Protein AF-A0A929HZC6-F1 (afdb_monomer_lite)

pLDDT: mean 90.49, std 13.04, range [45.88, 98.81]

Sequence (81 aa):
MNHNLLQFFSYSHLPEKMQAISKMFYDTAIKIDRNINNGPEKTTALRKLLEAKDCAVRATIWKSDADLQDDLRETGDKSEQ

Radius of gyration: 18.6 Å; chains: 1; bounding box: 26×30×62 Å

Foldseek 3Di:
DFDPLLVLLDQPPDPPVLSVLSVVLSVVLVVLRPPPDDDPVSVVVSVVSSVVSVVRSVVVPDDDPVRVVVVVVVVVVPPPD

Structure (mmCIF, N/CA/C/O backbone):
data_AF-A0A929HZC6-F1
#
_entry.id   AF-A0A929HZC6-F1
#
loop_
_atom_site.group_PDB
_atom_site.id
_atom_site.type_symbol
_atom_site.label_atom_id
_atom_site.label_alt_id
_atom_site.label_comp_id
_atom_site.label_asym_id
_atom_site.label_entity_id
_atom_site.label_seq_id
_atom_site.pdbx_PDB_ins_code
_atom_site.Cartn_x
_atom_site.Cartn_y
_atom_site.Cartn_z
_atom_site.occupancy
_atom_site.B_iso_or_equiv
_atom_site.auth_seq_id
_atom_site.auth_comp_id
_atom_site.auth_asym_id
_atom_site.auth_atom_id
_atom_site.pdbx_PDB_model_num
ATOM 1 N N . MET A 1 1 ? 10.134 -14.328 -11.974 1.00 64.06 1 MET A N 1
ATOM 2 C CA . MET A 1 1 ? 10.401 -13.915 -10.579 1.00 64.06 1 MET A CA 1
ATOM 3 C C . MET A 1 1 ? 9.556 -12.692 -10.287 1.00 64.06 1 MET A C 1
ATOM 5 O O . MET A 1 1 ? 9.528 -11.801 -11.126 1.00 64.06 1 MET A O 1
ATOM 9 N N . ASN A 1 2 ? 8.875 -12.677 -9.146 1.00 81.62 2 ASN A N 1
ATOM 10 C CA . ASN A 1 2 ? 8.080 -11.535 -8.694 1.00 81.62 2 ASN A CA 1
ATOM 11 C C . ASN A 1 2 ? 9.007 -10.414 -8.200 1.00 81.62 2 ASN A C 1
ATOM 13 O O . ASN A 1 2 ? 10.090 -10.701 -7.683 1.00 81.62 2 ASN A O 1
ATOM 17 N N . HIS A 1 3 ? 8.597 -9.151 -8.335 1.00 94.50 3 HIS A N 1
ATOM 18 C CA . HIS A 1 3 ? 9.389 -8.030 -7.820 1.00 94.50 3 HIS A CA 1
ATOM 19 C C . HIS A 1 3 ? 9.556 -8.128 -6.293 1.00 94.50 3 HIS A C 1
ATOM 21 O O . HIS A 1 3 ? 8.585 -8.333 -5.564 1.00 94.50 3 HIS A O 1
ATOM 27 N N . ASN A 1 4 ? 10.782 -7.944 -5.786 1.00 95.00 4 ASN A N 1
ATOM 28 C CA . ASN A 1 4 ? 11.113 -8.143 -4.365 1.00 95.00 4 ASN A CA 1
ATOM 29 C C . ASN A 1 4 ? 10.270 -7.279 -3.406 1.00 95.00 4 ASN A C 1
ATOM 31 O O . ASN A 1 4 ? 9.973 -7.711 -2.297 1.00 95.00 4 ASN A O 1
ATOM 35 N N . LEU A 1 5 ? 9.853 -6.087 -3.841 1.00 97.44 5 LEU A N 1
ATOM 36 C CA . LEU A 1 5 ? 9.000 -5.179 -3.069 1.00 97.44 5 LEU A CA 1
ATOM 37 C C . LEU A 1 5 ? 7.598 -5.731 -2.763 1.00 97.44 5 LEU A C 1
ATOM 39 O O . LEU A 1 5 ? 6.969 -5.249 -1.826 1.00 97.44 5 LEU A 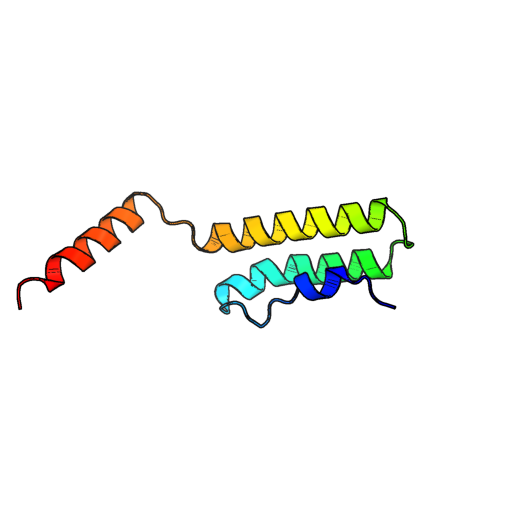O 1
ATOM 43 N N . LEU A 1 6 ? 7.102 -6.736 -3.498 1.00 97.56 6 LEU A N 1
ATOM 44 C CA . LEU A 1 6 ? 5.745 -7.261 -3.292 1.00 97.56 6 LEU A CA 1
ATOM 45 C C . LEU A 1 6 ? 5.519 -7.839 -1.890 1.00 97.56 6 LEU A C 1
ATOM 47 O O . LEU A 1 6 ? 4.398 -7.791 -1.389 1.00 97.56 6 LEU A O 1
ATOM 51 N N . GLN A 1 7 ? 6.570 -8.322 -1.224 1.00 96.69 7 GLN A N 1
ATOM 52 C CA . GLN A 1 7 ? 6.470 -8.823 0.151 1.00 96.69 7 GLN A CA 1
ATOM 53 C C . GLN A 1 7 ? 5.985 -7.748 1.139 1.00 96.69 7 GLN A C 1
ATOM 55 O O . GLN A 1 7 ? 5.256 -8.054 2.081 1.00 96.69 7 GLN A O 1
ATOM 60 N N . PHE A 1 8 ? 6.305 -6.475 0.884 1.00 97.88 8 PHE A N 1
ATOM 61 C CA . PHE A 1 8 ? 5.915 -5.354 1.741 1.00 97.88 8 PHE A CA 1
ATOM 62 C C . PHE A 1 8 ? 4.460 -4.919 1.536 1.00 97.88 8 PHE A C 1
ATOM 64 O O . PHE A 1 8 ? 3.959 -4.088 2.287 1.00 97.88 8 PHE A O 1
ATOM 71 N N . PHE A 1 9 ? 3.756 -5.484 0.552 1.00 98.25 9 PHE A N 1
ATOM 72 C CA . PHE A 1 9 ? 2.322 -5.265 0.349 1.00 98.25 9 PHE A CA 1
ATOM 73 C C . PHE A 1 9 ? 1.446 -6.308 1.052 1.00 98.25 9 PHE A C 1
ATOM 75 O O . PHE A 1 9 ? 0.224 -6.217 0.965 1.00 98.25 9 PHE A O 1
ATOM 82 N N . SER A 1 10 ? 2.035 -7.288 1.752 1.00 97.00 10 SER A N 1
ATOM 83 C CA . SER A 1 10 ? 1.261 -8.195 2.605 1.00 97.00 10 SER A CA 1
ATOM 84 C C . SER A 1 10 ? 0.390 -7.394 3.575 1.00 97.00 10 SER A C 1
ATOM 86 O O . SER A 1 10 ? 0.820 -6.371 4.104 1.00 97.00 10 SER A O 1
ATOM 88 N N . TYR A 1 11 ? -0.841 -7.849 3.792 1.00 97.62 11 TYR A N 1
ATOM 89 C CA . TYR A 1 11 ? -1.819 -7.161 4.637 1.00 97.62 11 TYR A CA 1
ATOM 90 C C . TYR A 1 11 ? -2.495 -8.077 5.654 1.00 97.62 11 TYR A C 1
ATOM 92 O O . TYR A 1 11 ? -3.185 -7.583 6.536 1.00 97.62 11 TYR A O 1
ATOM 100 N N . SER A 1 12 ? -2.274 -9.392 5.589 1.00 96.31 12 SER A N 1
ATOM 101 C CA . SER A 1 12 ? -2.913 -10.368 6.483 1.00 96.31 12 SER A CA 1
ATOM 102 C C . SER A 1 12 ? -2.529 -10.205 7.956 1.00 96.31 12 SER A C 1
ATOM 104 O O . SER A 1 12 ? -3.218 -10.714 8.830 1.00 96.31 12 SER A O 1
ATOM 106 N N . HIS A 1 13 ? -1.425 -9.512 8.232 1.00 95.12 13 HIS A N 1
ATOM 107 C CA . HIS A 1 13 ? -0.952 -9.212 9.581 1.00 95.12 13 HIS A CA 1
ATOM 108 C C . HIS A 1 13 ? -1.643 -7.991 10.208 1.00 95.12 13 HIS A C 1
ATOM 110 O O . HIS A 1 13 ? -1.458 -7.727 11.392 1.00 95.12 13 HIS A O 1
ATOM 116 N N . LEU A 1 14 ? -2.396 -7.214 9.424 1.00 96.38 14 LEU A N 1
ATOM 117 C CA . LEU A 1 14 ? -3.093 -6.033 9.918 1.00 96.38 14 LEU A CA 1
ATOM 118 C C . LEU A 1 14 ? -4.428 -6.423 10.575 1.00 96.38 14 LEU A C 1
ATOM 120 O O . LEU A 1 14 ? -5.030 -7.426 10.185 1.00 96.38 14 LEU A O 1
ATOM 124 N N . PRO A 1 15 ? -4.955 -5.613 11.510 1.00 96.06 15 PRO A N 1
ATOM 125 C CA . PRO A 1 15 ? -6.327 -5.757 11.991 1.00 96.06 15 PRO A CA 1
ATOM 126 C C . PRO A 1 15 ? -7.339 -5.673 10.844 1.00 96.06 15 PRO A C 1
ATOM 128 O O . PRO A 1 15 ? -7.140 -4.899 9.907 1.00 96.06 15 PRO A O 1
ATOM 131 N N . GLU A 1 16 ? -8.451 -6.405 10.944 1.00 93.56 16 GLU A N 1
ATOM 132 C CA . GLU A 1 16 ? -9.449 -6.568 9.871 1.00 93.56 16 GLU A CA 1
ATOM 133 C C . GLU A 1 16 ? -9.891 -5.234 9.242 1.00 93.56 16 GLU A C 1
ATOM 135 O O . GLU A 1 16 ? -9.862 -5.075 8.021 1.00 93.56 16 GLU A O 1
ATOM 140 N N . LYS A 1 17 ? -10.160 -4.220 10.076 1.00 91.25 17 LYS A N 1
ATOM 141 C CA . LYS A 1 17 ? -10.542 -2.868 9.628 1.00 91.25 17 LYS A CA 1
ATOM 142 C C . LYS A 1 17 ? -9.512 -2.189 8.712 1.00 91.25 17 LYS A C 1
ATOM 144 O O . LYS A 1 17 ? -9.878 -1.390 7.858 1.00 91.25 17 LYS A O 1
ATOM 149 N N . MET A 1 18 ? -8.225 -2.498 8.874 1.00 97.06 18 MET A N 1
ATOM 150 C CA . MET A 1 18 ? -7.130 -1.927 8.079 1.00 97.06 18 MET A CA 1
ATOM 151 C C . MET A 1 18 ? -6.808 -2.772 6.844 1.00 97.06 18 MET A C 1
ATOM 153 O O . MET A 1 18 ? -6.241 -2.259 5.876 1.00 97.06 18 MET A O 1
ATOM 157 N N . GLN A 1 19 ? -7.171 -4.060 6.856 1.00 97.56 19 GLN A N 1
ATOM 158 C CA . GLN A 1 19 ? -6.915 -4.964 5.736 1.00 97.56 19 GLN A CA 1
ATOM 159 C C . GLN A 1 19 ? -7.625 -4.499 4.468 1.00 97.56 19 GLN A C 1
ATOM 161 O O . GLN A 1 19 ? -7.011 -4.518 3.406 1.00 97.56 19 GLN A O 1
ATOM 166 N N . ALA A 1 20 ? -8.871 -4.023 4.572 1.00 95.25 20 ALA A N 1
ATOM 167 C CA . ALA A 1 20 ? -9.633 -3.533 3.421 1.00 95.25 20 ALA A CA 1
ATOM 168 C C . ALA A 1 20 ? -8.905 -2.398 2.676 1.00 95.25 20 ALA A C 1
ATOM 170 O O . ALA A 1 20 ? -8.799 -2.429 1.449 1.00 95.25 20 ALA A O 1
ATOM 171 N N . ILE A 1 21 ? -8.334 -1.442 3.420 1.00 97.12 21 ILE A N 1
ATOM 172 C CA . ILE A 1 21 ? -7.541 -0.341 2.859 1.00 97.12 21 ILE A CA 1
ATOM 173 C C . ILE A 1 21 ? -6.221 -0.857 2.289 1.00 97.12 21 ILE A C 1
ATOM 175 O O . ILE A 1 21 ? -5.872 -0.535 1.162 1.00 97.12 21 ILE A O 1
ATOM 179 N N . SER A 1 22 ? -5.487 -1.700 3.012 1.00 98.19 22 SER A N 1
ATOM 180 C CA . SER A 1 22 ? -4.199 -2.213 2.528 1.00 98.19 22 SER A CA 1
ATOM 181 C C . SER A 1 22 ? -4.342 -3.113 1.283 1.00 98.19 22 SER A C 1
ATOM 183 O O . SER A 1 22 ? -3.515 -3.067 0.367 1.00 98.19 22 SER A O 1
ATOM 185 N N . LYS A 1 23 ? -5.442 -3.875 1.183 1.00 98.12 23 LYS A N 1
ATOM 186 C CA . LYS A 1 23 ? -5.717 -4.813 0.085 1.00 98.12 23 LYS A CA 1
ATOM 187 C C . LYS A 1 23 ? -5.768 -4.134 -1.284 1.00 98.12 23 LYS A C 1
ATOM 189 O O . LYS A 1 23 ? -5.243 -4.694 -2.246 1.00 98.12 23 LYS A O 1
ATOM 194 N N . MET A 1 24 ? -6.337 -2.931 -1.399 1.00 97.62 24 MET A N 1
ATOM 195 C CA . MET A 1 24 ? -6.366 -2.227 -2.693 1.00 97.62 24 MET A CA 1
ATOM 196 C C . MET A 1 24 ? -4.960 -1.884 -3.212 1.00 97.62 24 MET A C 1
ATOM 198 O O . MET A 1 24 ? -4.715 -1.950 -4.421 1.00 97.62 24 MET A O 1
ATOM 202 N N . PHE A 1 25 ? -4.013 -1.590 -2.318 1.00 98.62 25 PHE A N 1
ATOM 203 C CA . PHE A 1 25 ? -2.619 -1.357 -2.694 1.00 98.62 25 PHE A CA 1
ATOM 204 C C . PHE A 1 25 ? -1.921 -2.661 -3.072 1.00 98.62 25 PHE A C 1
ATOM 206 O O . PHE A 1 25 ? -1.194 -2.679 -4.062 1.00 98.62 25 PHE A O 1
ATOM 213 N N . TYR A 1 26 ? -2.180 -3.760 -2.355 1.00 98.62 26 TYR A N 1
ATOM 214 C CA . TYR A 1 26 ? -1.682 -5.085 -2.734 1.00 98.62 26 TYR A CA 1
ATOM 215 C C . TYR A 1 26 ? -2.139 -5.486 -4.140 1.00 98.62 26 TYR A C 1
ATOM 217 O O . TYR A 1 26 ? -1.310 -5.802 -4.994 1.00 98.62 26 TYR A O 1
ATOM 225 N N . ASP A 1 27 ? -3.442 -5.404 -4.414 1.00 98.44 27 ASP A N 1
ATOM 226 C CA . ASP A 1 27 ? -4.000 -5.772 -5.717 1.00 98.44 27 ASP A CA 1
ATOM 227 C C . ASP A 1 27 ? -3.406 -4.902 -6.840 1.00 98.44 27 ASP A C 1
ATOM 229 O O . ASP A 1 27 ? -3.099 -5.395 -7.930 1.00 98.44 27 ASP A O 1
ATOM 233 N N . THR A 1 28 ? -3.187 -3.611 -6.571 1.00 98.56 28 THR A N 1
ATOM 234 C CA . THR A 1 28 ? -2.547 -2.680 -7.513 1.00 98.56 28 THR A CA 1
ATOM 235 C C . THR A 1 28 ? -1.069 -3.011 -7.730 1.00 98.56 28 THR A C 1
ATOM 237 O O . THR A 1 28 ? -0.615 -3.032 -8.874 1.00 98.56 28 THR A O 1
ATOM 240 N N . ALA A 1 29 ? -0.323 -3.347 -6.675 1.00 98.50 29 ALA A N 1
ATOM 241 C CA . ALA A 1 29 ? 1.080 -3.746 -6.768 1.00 98.50 29 ALA A CA 1
ATOM 242 C C . ALA A 1 29 ? 1.250 -5.011 -7.622 1.00 98.50 29 ALA A C 1
ATOM 244 O O . ALA A 1 29 ? 2.133 -5.067 -8.478 1.00 98.50 29 ALA A O 1
ATOM 245 N N . ILE A 1 30 ? 0.354 -5.993 -7.463 1.00 98.31 30 ILE A N 1
ATOM 246 C CA . ILE A 1 30 ? 0.324 -7.207 -8.291 1.00 98.31 30 ILE A CA 1
ATOM 247 C C . ILE A 1 30 ? 0.053 -6.872 -9.763 1.00 98.31 30 ILE A C 1
ATOM 249 O O . ILE A 1 30 ? 0.688 -7.443 -10.652 1.00 98.31 30 ILE A O 1
ATOM 253 N N . LYS A 1 31 ? -0.860 -5.936 -10.050 1.00 98.31 31 LYS A N 1
ATOM 254 C CA . LYS A 1 31 ? -1.122 -5.483 -11.426 1.00 98.31 31 LYS A CA 1
ATOM 255 C C . LYS A 1 31 ? 0.090 -4.774 -12.031 1.00 98.31 31 LYS A C 1
ATOM 257 O O . LYS A 1 31 ? 0.410 -5.046 -13.185 1.00 98.31 31 LYS A O 1
ATOM 262 N N . ILE A 1 32 ? 0.774 -3.915 -11.278 1.00 98.12 32 ILE A N 1
ATOM 263 C CA . ILE A 1 32 ? 2.020 -3.271 -11.725 1.00 98.12 32 ILE A CA 1
ATOM 264 C C . ILE A 1 32 ? 3.084 -4.331 -12.020 1.00 98.12 32 ILE A C 1
ATOM 266 O O . ILE A 1 32 ? 3.722 -4.284 -13.069 1.00 98.12 32 ILE A O 1
ATOM 270 N N . ASP A 1 33 ? 3.246 -5.317 -11.133 1.00 97.81 33 ASP A N 1
ATOM 271 C CA . ASP A 1 33 ? 4.258 -6.357 -11.308 1.00 97.81 33 ASP A CA 1
ATOM 272 C C . ASP A 1 33 ? 4.040 -7.200 -12.568 1.00 97.81 33 ASP A C 1
ATOM 274 O O . ASP A 1 33 ? 4.991 -7.491 -13.291 1.00 97.81 33 ASP A O 1
ATOM 278 N N . ARG A 1 34 ? 2.781 -7.548 -12.849 1.00 97.31 34 ARG A N 1
ATOM 279 C CA . ARG A 1 34 ? 2.412 -8.421 -13.969 1.00 97.31 34 ARG A CA 1
ATOM 280 C C . ARG A 1 34 ? 2.374 -7.722 -15.324 1.00 97.31 34 ARG A C 1
ATOM 282 O O . ARG A 1 34 ? 2.646 -8.373 -16.325 1.00 97.31 34 ARG A O 1
ATOM 289 N N . ASN A 1 35 ? 2.003 -6.443 -15.366 1.00 97.69 35 ASN A N 1
ATOM 290 C CA . ASN A 1 35 ? 1.720 -5.750 -16.630 1.00 97.69 35 ASN A CA 1
ATOM 291 C C . ASN A 1 35 ? 2.837 -4.803 -17.085 1.00 97.69 35 ASN A C 1
ATOM 293 O O . ASN A 1 35 ? 2.788 -4.315 -18.210 1.00 97.69 35 ASN A O 1
ATOM 297 N N . ILE A 1 36 ? 3.825 -4.515 -16.231 1.00 96.19 36 ILE A N 1
ATOM 298 C CA . ILE A 1 36 ? 4.915 -3.588 -16.548 1.00 96.19 36 ILE A CA 1
ATOM 299 C C . ILE A 1 36 ? 6.244 -4.345 -16.572 1.00 96.19 36 ILE A C 1
ATOM 301 O O . ILE A 1 36 ? 6.581 -5.084 -15.640 1.00 96.19 36 ILE A O 1
ATOM 305 N N . ASN A 1 37 ? 7.013 -4.126 -17.642 1.00 95.25 37 ASN A N 1
ATOM 306 C CA . ASN A 1 37 ? 8.362 -4.665 -17.789 1.00 95.25 37 ASN A CA 1
ATOM 307 C C . ASN A 1 37 ? 9.273 -4.191 -16.651 1.00 95.25 37 ASN A C 1
ATOM 309 O O . ASN A 1 37 ? 9.133 -3.088 -16.121 1.00 95.25 37 ASN A O 1
ATOM 313 N N . ASN A 1 38 ? 10.240 -5.028 -16.285 1.00 95.00 38 ASN A N 1
ATOM 314 C CA . ASN A 1 38 ? 11.214 -4.659 -15.267 1.00 95.00 38 ASN A CA 1
ATOM 315 C C . ASN A 1 38 ? 12.064 -3.476 -15.741 1.00 95.00 38 ASN A C 1
ATOM 317 O O . ASN A 1 38 ? 12.582 -3.470 -16.854 1.00 95.00 38 ASN A O 1
ATOM 321 N N . GLY A 1 39 ? 12.207 -2.484 -14.869 1.00 96.12 39 GLY A N 1
ATOM 322 C CA . GLY A 1 39 ? 12.928 -1.254 -15.153 1.00 96.12 39 GLY A CA 1
ATOM 323 C C . GLY A 1 39 ? 12.858 -0.284 -13.974 1.00 96.12 39 GLY A C 1
ATOM 324 O O . GLY A 1 39 ? 12.126 -0.537 -13.010 1.00 96.12 39 GLY A O 1
ATOM 325 N N . PRO A 1 40 ? 13.606 0.829 -14.034 1.00 97.81 40 PRO A N 1
ATOM 326 C CA . PRO A 1 40 ? 13.667 1.804 -12.947 1.00 97.81 40 PRO A CA 1
ATOM 327 C C . PRO A 1 40 ? 12.286 2.372 -12.596 1.00 97.81 40 PRO A C 1
ATOM 329 O O . PRO A 1 40 ? 11.947 2.449 -11.419 1.00 97.81 40 PRO A O 1
ATOM 332 N N . GLU A 1 41 ? 11.448 2.656 -13.596 1.00 98.12 41 GLU A N 1
ATOM 333 C CA . GLU A 1 41 ? 10.099 3.196 -13.384 1.00 98.12 41 GLU A CA 1
ATOM 334 C C . GLU A 1 41 ? 9.163 2.221 -12.665 1.00 98.12 41 GLU A C 1
ATOM 336 O O . GLU A 1 41 ? 8.387 2.636 -11.808 1.00 98.12 41 GLU A O 1
ATOM 341 N N . LYS A 1 42 ? 9.270 0.911 -12.928 1.00 97.88 42 LYS A N 1
ATOM 342 C CA . LYS A 1 42 ? 8.497 -0.107 -12.197 1.00 97.88 42 LYS A CA 1
ATOM 343 C C . LYS A 1 42 ? 8.868 -0.113 -10.716 1.00 97.88 42 LYS A C 1
ATOM 345 O O . LYS A 1 42 ? 7.990 -0.124 -9.853 1.00 97.88 42 LYS A O 1
ATOM 350 N N . THR A 1 43 ? 10.165 -0.066 -10.420 1.00 98.19 43 THR A N 1
ATOM 351 C CA . THR A 1 43 ? 10.663 0.015 -9.043 1.00 98.19 43 THR A CA 1
ATOM 352 C C . THR A 1 43 ? 10.174 1.294 -8.362 1.00 98.19 43 THR A C 1
ATOM 354 O O . THR A 1 43 ? 9.702 1.244 -7.226 1.00 98.19 43 THR A O 1
ATOM 357 N N . THR A 1 44 ? 10.249 2.436 -9.053 1.00 98.56 44 THR A N 1
ATOM 358 C CA . THR A 1 44 ? 9.763 3.730 -8.554 1.00 98.56 44 THR A CA 1
ATOM 359 C C . THR A 1 44 ? 8.260 3.700 -8.285 1.00 98.56 44 THR A C 1
ATOM 361 O O . THR A 1 44 ? 7.831 4.104 -7.205 1.00 98.56 44 THR A O 1
ATOM 364 N N . ALA A 1 45 ? 7.462 3.167 -9.212 1.00 98.62 45 ALA A N 1
ATOM 365 C CA . ALA A 1 45 ? 6.017 3.035 -9.057 1.00 98.62 45 ALA A CA 1
ATOM 366 C C . ALA A 1 45 ? 5.652 2.175 -7.837 1.00 98.62 45 ALA A C 1
ATOM 368 O O . ALA A 1 45 ? 4.820 2.582 -7.028 1.00 98.62 45 ALA A O 1
ATOM 369 N N . LEU A 1 46 ? 6.312 1.025 -7.654 1.00 98.62 46 LEU A N 1
ATOM 370 C CA . LEU A 1 46 ? 6.074 0.149 -6.503 1.00 98.62 46 LEU A CA 1
ATOM 371 C C . LEU A 1 46 ? 6.482 0.798 -5.171 1.00 98.62 46 LEU A C 1
ATOM 373 O O . LEU A 1 46 ? 5.763 0.641 -4.189 1.00 98.62 46 LEU A O 1
ATOM 377 N N . ARG A 1 47 ? 7.588 1.553 -5.118 1.00 98.62 47 ARG A N 1
ATOM 378 C CA . ARG A 1 47 ? 7.982 2.295 -3.903 1.00 98.62 47 ARG A CA 1
ATOM 379 C C . ARG A 1 47 ? 6.973 3.382 -3.546 1.00 98.62 47 ARG A C 1
ATOM 381 O O . ARG A 1 47 ? 6.517 3.433 -2.410 1.00 98.62 47 ARG A O 1
ATOM 388 N N . LYS A 1 48 ? 6.561 4.187 -4.528 1.00 98.75 48 LYS A N 1
ATOM 389 C CA . LYS A 1 48 ? 5.550 5.236 -4.326 1.00 98.75 48 LYS A CA 1
ATOM 390 C C . LYS A 1 48 ? 4.208 4.662 -3.881 1.00 98.75 48 LYS A C 1
ATOM 392 O O . LYS A 1 48 ? 3.551 5.222 -3.009 1.00 98.75 48 LYS A O 1
ATOM 397 N N . LEU A 1 49 ? 3.807 3.526 -4.449 1.00 98.75 49 LEU A N 1
ATOM 398 C CA . LEU A 1 49 ? 2.589 2.840 -4.033 1.00 98.75 49 LEU A CA 1
ATOM 399 C C . LEU A 1 49 ? 2.697 2.307 -2.595 1.00 98.75 49 LEU A C 1
ATOM 401 O O . LEU A 1 49 ? 1.712 2.351 -1.861 1.00 98.75 49 LEU A O 1
ATOM 405 N N . LEU A 1 50 ? 3.876 1.830 -2.182 1.00 98.69 50 LEU A N 1
ATOM 406 C CA . LEU A 1 50 ? 4.11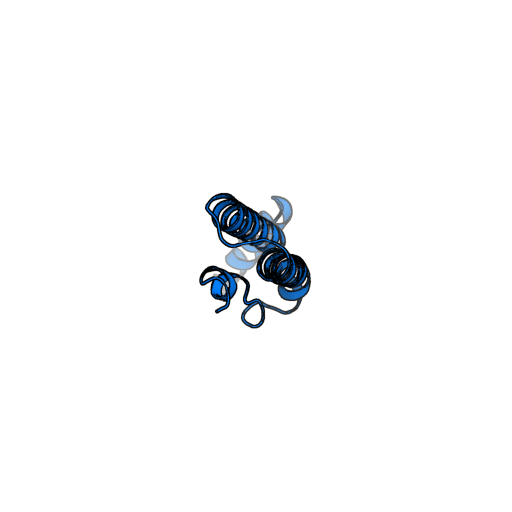6 1.363 -0.816 1.00 98.69 50 LEU A CA 1
ATOM 407 C C . LEU A 1 50 ? 4.020 2.515 0.195 1.00 98.69 50 LEU A C 1
ATOM 409 O O . LEU A 1 50 ?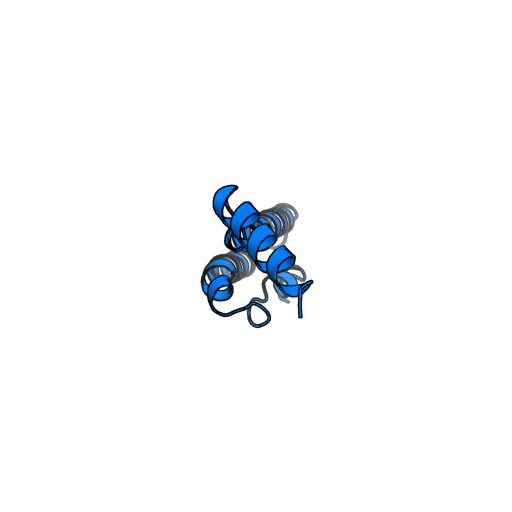 3.318 2.385 1.193 1.00 98.69 50 LEU A O 1
ATOM 413 N N . GLU A 1 51 ? 4.635 3.662 -0.103 1.00 98.81 51 GLU A N 1
ATOM 414 C CA . GLU A 1 51 ? 4.515 4.882 0.711 1.00 98.81 51 GLU A CA 1
ATOM 415 C C . GLU A 1 51 ? 3.050 5.330 0.843 1.00 98.81 51 GLU A C 1
ATOM 417 O O . GLU A 1 51 ? 2.581 5.642 1.939 1.00 98.81 51 GLU A O 1
ATOM 422 N N . ALA A 1 52 ? 2.298 5.310 -0.263 1.00 98.81 52 ALA A N 1
ATOM 423 C CA . ALA A 1 52 ? 0.879 5.651 -0.260 1.00 98.81 52 ALA A CA 1
ATOM 424 C C . ALA A 1 52 ? 0.048 4.679 0.596 1.00 98.81 52 ALA A C 1
ATOM 426 O O . ALA A 1 52 ? -0.814 5.124 1.358 1.00 98.81 52 ALA A O 1
ATOM 427 N N . LYS A 1 53 ? 0.337 3.372 0.524 1.00 98.56 53 LYS A N 1
ATOM 428 C CA . LYS A 1 53 ? -0.295 2.346 1.364 1.00 98.56 53 LYS A CA 1
ATOM 429 C C . LYS A 1 53 ? -0.061 2.636 2.844 1.00 98.56 53 LYS A C 1
ATOM 431 O O . LYS A 1 53 ? -1.016 2.649 3.616 1.00 98.56 53 LYS A O 1
ATOM 436 N N . ASP A 1 54 ? 1.186 2.883 3.240 1.00 98.25 54 ASP A N 1
ATOM 437 C CA . ASP A 1 54 ? 1.539 3.109 4.644 1.00 98.25 54 ASP A CA 1
ATOM 438 C C . ASP A 1 54 ? 0.876 4.384 5.191 1.00 98.25 54 ASP A C 1
ATOM 440 O O . ASP A 1 54 ? 0.342 4.379 6.302 1.00 98.25 54 ASP A O 1
ATOM 444 N N . CYS A 1 55 ? 0.820 5.456 4.393 1.00 98.56 55 CYS A N 1
ATOM 445 C CA . CYS A 1 55 ? 0.070 6.666 4.735 1.00 98.56 55 CYS A CA 1
ATOM 446 C C . CYS A 1 55 ? -1.433 6.395 4.906 1.00 98.56 55 CYS A C 1
ATOM 448 O O . CYS A 1 55 ? -2.015 6.830 5.899 1.00 98.56 55 CYS A O 1
ATOM 450 N N . ALA A 1 56 ? -2.054 5.659 3.979 1.00 98.06 56 ALA A N 1
ATOM 451 C CA . ALA A 1 56 ? -3.478 5.337 4.039 1.00 98.06 56 ALA A CA 1
ATOM 452 C C . ALA A 1 56 ? -3.824 4.449 5.244 1.00 98.06 56 ALA A C 1
ATOM 454 O O . ALA A 1 56 ? -4.801 4.711 5.940 1.00 98.06 56 ALA A O 1
ATOM 455 N N . VAL A 1 57 ? -3.003 3.434 5.537 1.00 97.69 57 VAL A N 1
ATOM 456 C CA . VAL A 1 57 ? -3.181 2.574 6.717 1.00 97.69 57 VAL A CA 1
ATOM 457 C C . VAL A 1 57 ? -3.011 3.385 8.002 1.00 97.69 57 VAL A C 1
ATOM 459 O O . VAL A 1 57 ? -3.857 3.291 8.889 1.00 97.69 57 VAL A O 1
ATOM 462 N N . ARG A 1 58 ? -1.983 4.239 8.100 1.00 96.81 58 ARG A N 1
ATOM 463 C CA . ARG A 1 58 ? -1.781 5.108 9.271 1.00 96.81 58 ARG A CA 1
ATOM 464 C C . ARG A 1 58 ? -2.935 6.093 9.478 1.00 96.81 58 ARG A C 1
ATOM 466 O O . ARG A 1 58 ? -3.284 6.374 10.618 1.00 96.81 58 ARG A O 1
ATOM 473 N N . ALA A 1 59 ? -3.572 6.572 8.413 1.00 96.06 59 ALA A N 1
ATOM 474 C CA . ALA A 1 59 ? -4.740 7.444 8.534 1.00 96.06 59 ALA A CA 1
ATOM 475 C C . ALA A 1 59 ? -5.942 6.756 9.216 1.00 96.06 59 ALA A C 1
ATOM 477 O O . ALA A 1 59 ? -6.766 7.435 9.817 1.00 96.06 59 ALA A O 1
ATOM 478 N N . THR A 1 60 ? -6.028 5.419 9.202 1.00 95.19 60 THR A N 1
ATOM 479 C CA . THR A 1 60 ? -7.132 4.676 9.851 1.00 95.19 60 THR A CA 1
ATOM 480 C C . THR A 1 60 ? -7.099 4.697 11.382 1.00 95.19 60 THR A C 1
ATOM 482 O O . THR A 1 60 ? -8.068 4.290 12.023 1.00 95.19 60 THR A O 1
ATOM 485 N N . ILE A 1 61 ? -5.983 5.133 11.973 1.00 93.81 61 ILE A N 1
ATOM 486 C CA . ILE A 1 61 ? -5.819 5.295 13.425 1.00 93.81 61 ILE A CA 1
ATOM 487 C C . ILE A 1 61 ? -5.706 6.760 13.834 1.00 93.81 61 ILE A C 1
ATOM 489 O O . ILE A 1 61 ? -5.346 7.047 14.974 1.00 93.81 61 ILE A O 1
ATOM 493 N N . TRP A 1 62 ? -5.974 7.684 12.910 1.00 94.06 62 TRP A N 1
ATOM 494 C CA . TRP A 1 62 ? -6.027 9.096 13.242 1.00 94.06 62 TRP A CA 1
ATOM 495 C C . TRP A 1 62 ? -7.134 9.336 14.271 1.00 94.06 62 TRP A C 1
ATOM 497 O O . TRP A 1 62 ? -8.286 8.972 14.041 1.00 94.06 62 TRP A O 1
ATOM 507 N N . LYS A 1 63 ? -6.765 9.945 15.397 1.00 92.50 63 LYS A N 1
ATOM 508 C CA . LYS A 1 63 ? -7.681 10.392 16.445 1.00 92.50 63 LYS A CA 1
ATOM 509 C C . LYS A 1 63 ? -7.877 11.897 16.308 1.00 92.50 63 LYS A C 1
ATOM 511 O O . LYS A 1 63 ? -6.913 12.620 16.061 1.00 92.50 63 LYS A O 1
ATOM 516 N N . SER A 1 64 ? -9.115 12.361 16.426 1.00 88.00 64 SER A N 1
ATOM 517 C CA . SER A 1 64 ? -9.403 13.792 16.522 1.00 88.00 64 SER A CA 1
ATOM 518 C C . SER A 1 64 ? -8.975 14.343 17.886 1.00 88.00 64 SER A C 1
ATOM 520 O O . SER A 1 64 ? -8.781 13.584 18.836 1.00 88.00 64 SER A O 1
ATOM 522 N N . ASP A 1 65 ? -8.873 15.668 18.011 1.00 82.75 65 ASP A N 1
ATOM 523 C CA . ASP A 1 65 ? -8.560 16.314 19.295 1.00 82.75 65 ASP A CA 1
ATOM 524 C C . ASP A 1 65 ? -9.572 15.948 20.393 1.00 82.75 65 ASP A C 1
ATOM 526 O O . ASP A 1 6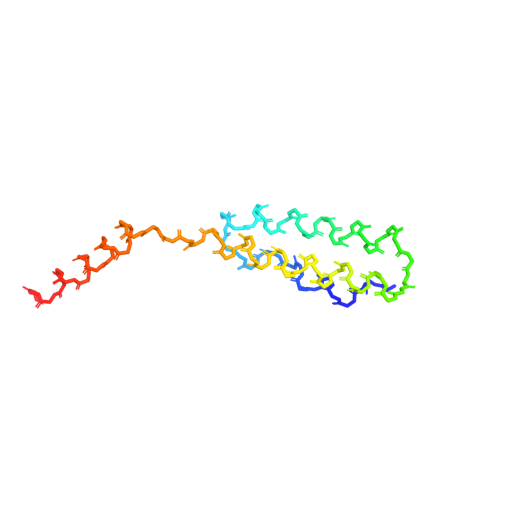5 ? -9.210 15.869 21.565 1.00 82.75 65 ASP A O 1
ATOM 530 N N . ALA A 1 66 ? -10.830 15.687 20.021 1.00 81.81 66 ALA A N 1
ATOM 5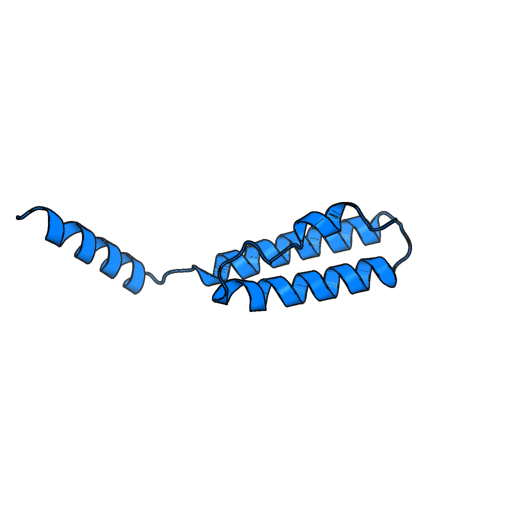31 C CA . ALA A 1 66 ? -11.853 15.213 20.948 1.00 81.81 66 ALA A CA 1
ATOM 532 C C . ALA A 1 66 ? -11.558 13.785 21.438 1.00 81.81 66 ALA A C 1
ATOM 534 O O . ALA A 1 66 ? -11.615 13.536 22.640 1.00 81.81 66 ALA A O 1
ATOM 535 N N . ASP A 1 67 ? -11.169 12.884 20.531 1.00 83.50 67 ASP A N 1
ATOM 536 C CA . ASP A 1 67 ? -10.837 11.491 20.867 1.00 83.50 67 ASP A CA 1
ATOM 537 C C . ASP A 1 67 ? -9.591 11.409 21.768 1.00 83.50 67 ASP A C 1
ATOM 539 O O . ASP A 1 67 ? -9.515 10.575 22.665 1.00 83.50 67 ASP A O 1
ATOM 543 N N . LEU A 1 68 ? -8.613 12.302 21.562 1.00 82.88 68 LEU A N 1
ATOM 544 C CA . LEU A 1 68 ? -7.409 12.379 22.397 1.00 82.88 68 LEU A CA 1
ATOM 545 C C . LEU A 1 68 ? -7.710 12.877 23.818 1.00 82.88 68 LEU A C 1
ATOM 547 O O . LEU A 1 68 ? -7.071 12.444 24.777 1.00 82.88 68 LEU A O 1
ATOM 551 N N . GLN A 1 69 ? -8.662 13.803 23.966 1.00 78.44 69 GLN A N 1
ATOM 552 C CA . GLN A 1 69 ? -9.084 14.283 25.284 1.00 78.44 69 GLN A CA 1
ATOM 553 C C . GLN A 1 69 ? -9.853 13.215 26.064 1.00 78.44 69 GLN A C 1
ATOM 555 O O . GLN A 1 69 ? -9.742 13.182 27.289 1.00 78.44 69 GLN A O 1
ATOM 560 N N . ASP A 1 70 ? -10.611 12.363 25.376 1.00 75.38 70 ASP A N 1
ATOM 561 C CA . ASP A 1 70 ? -11.353 11.263 25.994 1.00 75.38 70 ASP A CA 1
ATOM 562 C C . ASP A 1 70 ? -10.400 10.204 26.569 1.00 75.38 70 ASP A C 1
ATOM 564 O O . ASP A 1 70 ? -10.492 9.870 27.751 1.00 75.38 70 ASP A O 1
ATOM 568 N N . ASP A 1 71 ? -9.375 9.808 25.800 1.00 76.94 71 ASP A N 1
ATOM 569 C CA . ASP A 1 71 ? -8.324 8.893 26.273 1.00 76.94 71 ASP A CA 1
ATOM 570 C C . ASP A 1 71 ? -7.652 9.402 27.569 1.00 76.94 71 ASP A C 1
ATOM 572 O O . ASP A 1 71 ? -7.382 8.632 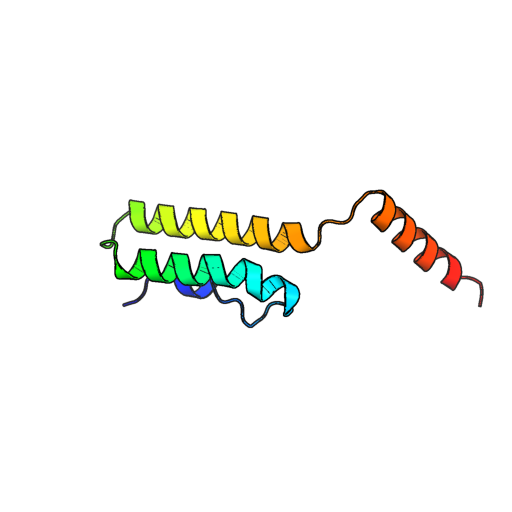28.493 1.00 76.94 71 ASP A O 1
ATOM 576 N N . LEU A 1 72 ? -7.373 10.712 27.661 1.00 74.88 72 LEU A N 1
ATOM 577 C CA . LEU A 1 72 ? -6.748 11.313 28.846 1.00 74.88 72 LEU A CA 1
ATOM 578 C C . LEU A 1 72 ? -7.670 11.272 30.071 1.00 74.88 72 LEU A C 1
ATOM 580 O O . LEU A 1 72 ? -7.193 11.029 31.182 1.00 74.88 72 LEU A O 1
ATOM 584 N N . ARG A 1 73 ? -8.981 11.467 29.883 1.00 71.44 73 ARG A N 1
ATOM 585 C CA . ARG A 1 73 ? -9.971 11.382 30.969 1.00 71.44 73 ARG A CA 1
ATOM 586 C C . ARG A 1 73 ? -10.094 9.955 31.496 1.00 71.44 73 ARG A C 1
ATOM 588 O O . ARG A 1 73 ? -10.084 9.770 32.708 1.00 71.44 73 ARG A O 1
ATOM 595 N N . GLU A 1 74 ? -10.098 8.952 30.617 1.00 65.06 74 GLU A N 1
ATOM 596 C CA . GLU A 1 74 ? -10.148 7.538 31.018 1.00 65.06 74 GLU A CA 1
ATOM 597 C C . GLU A 1 74 ? -8.897 7.076 31.787 1.00 65.06 74 GLU A C 1
ATOM 599 O O . GLU A 1 74 ? -8.973 6.174 32.626 1.00 65.06 74 GLU A O 1
ATOM 604 N N . THR A 1 75 ? -7.732 7.684 31.531 1.00 65.44 75 THR A N 1
ATOM 605 C CA . THR A 1 75 ? -6.501 7.375 32.284 1.00 65.44 75 THR A CA 1
ATOM 606 C C . THR A 1 75 ? -6.443 8.022 33.670 1.00 65.44 75 THR A C 1
ATOM 608 O O . THR A 1 75 ? -5.799 7.465 34.558 1.00 65.44 75 THR A O 1
ATOM 611 N N . GLY A 1 76 ? -7.122 9.157 33.874 1.00 59.59 76 GLY A N 1
ATOM 612 C CA . GLY A 1 76 ? -7.140 9.888 35.148 1.00 59.59 76 GLY A CA 1
ATOM 613 C C . GLY A 1 76 ? -8.046 9.278 36.221 1.00 59.59 76 GLY A C 1
ATOM 614 O O . GLY A 1 76 ? -7.820 9.507 37.403 1.00 59.59 76 GLY A O 1
ATOM 615 N N . ASP A 1 77 ? -9.024 8.461 35.829 1.00 58.84 77 ASP A N 1
ATOM 616 C CA . ASP A 1 77 ? -10.019 7.877 36.747 1.00 58.84 77 ASP A CA 1
ATOM 617 C C . ASP A 1 77 ? -9.539 6.572 37.422 1.00 58.84 77 ASP A C 1
ATOM 619 O O . ASP A 1 77 ? -10.206 6.001 38.281 1.00 58.84 77 ASP A O 1
ATOM 623 N N . LYS A 1 78 ? -8.353 6.064 37.047 1.00 58.41 78 LYS A N 1
ATOM 624 C CA . LYS A 1 78 ? -7.793 4.802 37.577 1.00 58.41 78 LYS A CA 1
ATOM 625 C C . LYS A 1 78 ? -6.808 4.979 38.736 1.00 58.41 78 LYS A C 1
ATOM 627 O O . LYS A 1 78 ? -6.241 3.987 39.185 1.00 58.41 78 LYS A O 1
ATOM 632 N N . SER A 1 79 ? -6.584 6.204 39.217 1.00 56.47 79 SER A N 1
ATOM 633 C CA . SER A 1 79 ? -5.666 6.484 40.334 1.00 56.47 79 SER A CA 1
ATOM 634 C C . SER A 1 79 ? -6.332 6.625 41.711 1.00 56.47 79 SER A C 1
ATOM 636 O O . SER A 1 79 ? -5.619 6.869 42.680 1.00 56.47 79 SER A O 1
ATOM 638 N N . GLU A 1 80 ? -7.656 6.464 41.826 1.00 54.19 80 GLU A N 1
ATOM 639 C CA . GLU A 1 80 ? -8.395 6.628 43.096 1.00 54.19 80 GLU A CA 1
ATOM 640 C C . GLU A 1 80 ? -9.045 5.340 43.655 1.00 54.19 80 GLU A C 1
ATOM 642 O O . GLU A 1 80 ? -9.957 5.419 44.478 1.00 54.19 80 GLU A O 1
ATOM 647 N N . GLN A 1 81 ? -8.563 4.145 43.285 1.00 45.88 81 GLN A N 1
ATOM 648 C CA . GLN A 1 81 ? -8.927 2.886 43.966 1.00 45.88 81 GLN A CA 1
ATOM 649 C C . GLN A 1 81 ? -7.709 2.061 44.371 1.00 45.88 81 GLN A C 1
ATOM 651 O O . GLN A 1 81 ? -6.810 1.875 43.521 1.00 45.88 81 GLN A O 1
#

Secondary structure (DSSP, 8-state):
---GGGGGG--TTS-HHHHHHHHHHHHHHHHHHHHS-SSHHHHHHHHHHHHHHHHHHHHTTPPPHHHHHHHHHHHHTTS--